Protein AF-A0A3M1RRC5-F1 (afdb_monomer)

pLDDT: mean 72.12, std 13.27, range [53.25, 97.06]

Solvent-accessible surface area (backbone atoms only — not comparable to full-atom values): 6456 Å² total; per-residue (Å²): 114,74,64,63,51,50,56,42,49,74,70,66,50,50,76,65,57,55,50,50,54,49,31,74,75,68,36,66,84,75,45,98,60,83,63,78,52,76,72,54,32,47,71,66,47,48,60,61,50,52,52,51,53,52,50,51,53,51,53,52,54,54,51,54,49,57,63,61,48,71,74,66,56,74,71,71,68,78,70,79,67,74,77,87,63,86,47,83,66,56,60,57,50,55,53,49,52,52,54,54,54,65,71,74,109

Sequence (105 aa):
MRNLIREKLEAGETPEQIQAYFVEKYGEWILLSPKPQGVNLLVWVLPPLFLVIGGVVVGITVRQWAKTGKHLRPSTPPSPEAPSRTTPGESRYVEQLRRELDEYE

Radius of gyration: 41.62 Å; Cα contacts (8 Å, |Δi|>4): 19; chains: 1; bounding box: 93×28×90 Å

Secondary structure (DSSP, 8-state):
-HHHHHHHHHTT--HHHHHHHHHHHH-GGGSSS--S-THHHHHHHHHHHHHHHHHHHHHHHHHHHHHHGGG----------------TTHHHHHHHHHHHHHH--

Foldseek 3Di:
DVVVVVVCVVVVDDPVRVLVVCCVVPNQVVDPDNDCDDPVVCVVVVVVVVVVVVVVVVVVVVVVVVVVCVVVPPPPPPPPPPPPPPDVVVVVVVVVVVVVVVVVD

Structure (mmCIF, N/CA/C/O backbone):
data_AF-A0A3M1RRC5-F1
#
_entry.id   AF-A0A3M1RRC5-F1
#
loop_
_atom_site.group_PDB
_atom_site.id
_atom_site.type_symbol
_atom_site.label_atom_id
_atom_site.label_alt_id
_atom_site.label_comp_id
_atom_site.label_asym_id
_atom_site.label_entity_id
_atom_site.label_seq_id
_atom_site.pdbx_PDB_ins_code
_atom_site.Cartn_x
_atom_site.Cartn_y
_atom_site.Cartn_z
_atom_site.occupancy
_atom_site.B_iso_or_equiv
_atom_site.auth_seq_id
_atom_site.auth_comp_id
_atom_site.auth_asym_id
_atom_site.auth_atom_id
_atom_site.pdbx_PDB_model_num
ATOM 1 N N . MET A 1 1 ? -23.124 6.237 27.299 1.00 57.38 1 MET A N 1
ATOM 2 C CA . MET A 1 1 ? -22.247 5.227 26.658 1.00 57.38 1 MET A CA 1
ATOM 3 C C . MET A 1 1 ? -21.640 4.234 27.652 1.00 57.38 1 MET A C 1
ATOM 5 O O . MET A 1 1 ? -21.747 3.045 27.404 1.00 57.38 1 MET A O 1
ATOM 9 N N . ARG A 1 2 ? -21.078 4.662 28.798 1.00 62.94 2 ARG A N 1
ATOM 10 C CA . ARG A 1 2 ? -20.489 3.742 29.803 1.00 62.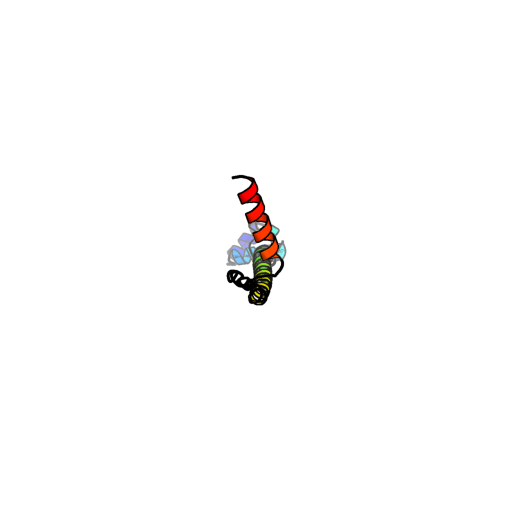94 2 ARG A CA 1
ATOM 11 C C . ARG A 1 2 ? -21.456 2.709 30.414 1.00 62.94 2 ARG A C 1
ATOM 13 O O . ARG A 1 2 ? -21.008 1.617 30.735 1.00 62.94 2 ARG A O 1
ATOM 20 N N . ASN A 1 3 ? -22.748 3.025 30.540 1.00 70.00 3 ASN A N 1
ATOM 21 C CA . ASN A 1 3 ? -23.737 2.100 31.120 1.00 70.00 3 ASN A CA 1
ATOM 22 C C . ASN A 1 3 ? -24.029 0.898 30.206 1.00 70.00 3 ASN A C 1
ATOM 24 O O . ASN A 1 3 ? -24.012 -0.226 30.679 1.00 70.00 3 ASN A O 1
ATOM 28 N N . LEU A 1 4 ? -24.165 1.125 28.894 1.00 66.62 4 LEU A N 1
ATOM 29 C CA . LEU A 1 4 ? -24.354 0.064 27.890 1.00 66.62 4 LEU A CA 1
ATOM 30 C C . LEU A 1 4 ? -23.163 -0.900 27.810 1.00 66.62 4 LEU A C 1
ATOM 32 O O . LEU A 1 4 ? -23.339 -2.087 27.570 1.00 66.62 4 LEU A O 1
ATOM 36 N N . ILE A 1 5 ? -21.941 -0.393 28.008 1.00 65.56 5 ILE A N 1
ATOM 37 C CA . ILE A 1 5 ? -20.742 -1.240 28.043 1.00 65.56 5 ILE A CA 1
ATOM 38 C C . ILE A 1 5 ? -20.761 -2.129 29.288 1.00 65.56 5 ILE A C 1
ATOM 40 O O . ILE A 1 5 ? -20.442 -3.303 29.175 1.00 65.56 5 ILE A O 1
ATOM 44 N N . ARG A 1 6 ? -21.149 -1.591 30.455 1.00 70.00 6 ARG A N 1
ATOM 45 C CA . ARG A 1 6 ? -21.261 -2.379 31.695 1.00 70.00 6 ARG A CA 1
ATOM 46 C C . ARG A 1 6 ? -22.319 -3.469 31.578 1.00 70.00 6 ARG A C 1
ATOM 48 O O . ARG A 1 6 ? -22.024 -4.602 31.912 1.00 70.00 6 ARG A O 1
ATOM 55 N N . GLU A 1 7 ? -23.477 -3.142 31.019 1.00 72.88 7 GLU A N 1
ATOM 56 C CA . GLU A 1 7 ? -24.567 -4.094 30.785 1.00 72.88 7 GLU A CA 1
ATOM 57 C C . GLU A 1 7 ? -24.139 -5.240 29.848 1.00 72.88 7 GLU A C 1
ATOM 59 O O . GLU A 1 7 ? -24.414 -6.405 30.119 1.00 72.88 7 GLU A O 1
ATOM 64 N N . LYS A 1 8 ? -23.375 -4.938 28.787 1.00 65.19 8 LYS A N 1
ATOM 65 C CA . LYS A 1 8 ? -22.821 -5.960 27.882 1.00 65.19 8 LYS A CA 1
ATOM 66 C C . LYS A 1 8 ? -21.673 -6.773 28.492 1.00 65.19 8 LYS A C 1
ATOM 68 O O . LYS A 1 8 ? -21.552 -7.958 28.199 1.00 65.19 8 LYS A O 1
ATOM 73 N N . LEU A 1 9 ? -20.859 -6.166 29.359 1.00 67.25 9 LEU A N 1
ATOM 74 C CA . LEU A 1 9 ? -19.817 -6.875 30.111 1.00 67.25 9 LEU A CA 1
ATOM 75 C C . LEU A 1 9 ? -20.432 -7.837 31.142 1.00 67.25 9 LEU A C 1
ATOM 77 O O . LEU A 1 9 ? -19.948 -8.950 31.311 1.00 67.25 9 LEU A O 1
ATOM 81 N N . GLU A 1 10 ? -21.508 -7.413 31.811 1.00 72.38 10 GLU A N 1
ATOM 82 C CA . GLU A 1 10 ? -22.286 -8.231 32.753 1.00 72.38 10 GLU A CA 1
ATOM 83 C C . GLU A 1 10 ? -23.040 -9.363 32.042 1.00 72.38 10 GLU A C 1
ATOM 85 O O . GLU A 1 10 ? -23.181 -10.448 32.600 1.00 72.38 10 GLU A O 1
ATOM 90 N N . ALA A 1 11 ? -23.436 -9.156 30.781 1.00 73.75 11 ALA A N 1
ATOM 91 C CA . ALA A 1 11 ? -23.968 -10.200 29.904 1.00 73.75 11 ALA A CA 1
ATOM 92 C C . ALA A 1 11 ? -22.909 -11.226 29.440 1.00 73.75 11 ALA A C 1
ATOM 94 O O . ALA A 1 1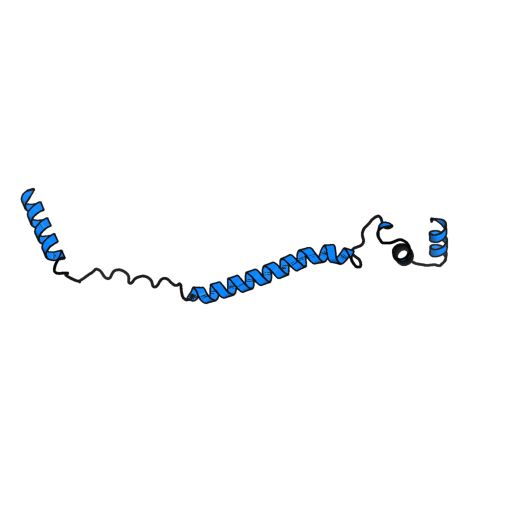1 ? -23.250 -12.191 28.757 1.00 73.75 11 ALA A O 1
ATOM 95 N N . GLY A 1 12 ? -21.634 -11.039 29.805 1.00 71.38 12 GLY A N 1
ATOM 96 C CA . GLY A 1 12 ? -20.538 -11.945 29.458 1.00 71.38 12 GLY A CA 1
ATOM 97 C C . GLY A 1 12 ? -20.017 -11.795 28.026 1.00 71.38 12 GLY A C 1
ATOM 98 O O . GLY A 1 12 ? -19.269 -12.660 27.570 1.00 71.38 12 GLY A O 1
ATOM 99 N N . GLU A 1 13 ? -20.383 -10.725 27.310 1.00 67.38 13 GLU A N 1
ATOM 100 C CA . GLU A 1 13 ? -19.825 -10.449 25.981 1.00 67.38 13 GLU A CA 1
ATOM 101 C C . GLU A 1 13 ? -18.344 -10.073 26.094 1.00 67.38 13 GLU A C 1
ATOM 103 O O . GLU A 1 13 ? -17.932 -9.295 26.964 1.00 67.38 13 GLU A O 1
ATOM 108 N N . THR A 1 14 ? -17.524 -10.604 25.186 1.00 70.38 14 THR A N 1
ATOM 109 C CA . THR A 1 14 ? -16.096 -10.286 25.190 1.00 70.38 14 THR A CA 1
ATOM 110 C C . THR A 1 14 ? -15.867 -8.844 24.722 1.00 70.38 14 THR A C 1
ATOM 112 O O . THR A 1 14 ? -16.655 -8.299 23.937 1.00 70.38 14 THR A O 1
ATOM 115 N N . PRO A 1 15 ? -14.776 -8.187 25.157 1.00 64.88 15 PRO A N 1
ATOM 116 C CA . PRO A 1 15 ? -14.465 -6.819 24.746 1.00 64.88 15 PRO A CA 1
ATOM 117 C C . PRO A 1 15 ? -14.444 -6.621 23.222 1.00 64.88 15 PRO A C 1
ATOM 119 O O . PRO A 1 15 ? -14.746 -5.528 22.740 1.00 64.88 15 PRO A O 1
ATOM 122 N N . GLU A 1 16 ? -14.105 -7.661 22.457 1.00 62.16 16 GLU A N 1
ATOM 123 C CA . GLU A 1 16 ? -14.083 -7.668 20.993 1.00 62.16 16 GLU A CA 1
ATOM 124 C C . GLU A 1 16 ? -15.494 -7.629 20.392 1.00 62.16 16 GLU A C 1
ATOM 126 O O . GLU A 1 16 ? -15.716 -6.898 19.427 1.00 62.16 16 GLU A O 1
ATOM 131 N N . GLN A 1 17 ? -16.450 -8.358 20.977 1.00 66.44 17 GLN A N 1
ATOM 132 C CA . GLN A 1 17 ? -17.852 -8.382 20.541 1.00 66.44 17 GLN A CA 1
ATOM 133 C C . GLN A 1 17 ? -18.538 -7.040 20.797 1.00 66.44 17 GLN A C 1
ATOM 135 O O . GLN A 1 17 ? -19.237 -6.516 19.928 1.00 66.44 17 GLN A O 1
ATOM 140 N N . ILE A 1 18 ? -18.263 -6.429 21.952 1.00 67.12 18 ILE A N 1
ATOM 141 C CA . ILE A 1 18 ? -18.773 -5.096 22.286 1.00 67.12 18 ILE A CA 1
ATOM 142 C C . ILE A 1 18 ? -18.224 -4.073 21.288 1.00 67.12 18 ILE A C 1
ATOM 144 O O . ILE A 1 18 ? -18.981 -3.284 20.727 1.00 67.12 18 ILE A O 1
ATOM 148 N N . GLN A 1 19 ? -16.920 -4.109 21.006 1.00 63.81 19 GLN A N 1
ATOM 149 C CA . GLN A 1 19 ? -16.315 -3.222 20.011 1.00 63.81 19 GLN A CA 1
ATOM 150 C C . GLN A 1 19 ? -16.929 -3.417 18.619 1.00 63.81 19 GLN A C 1
ATOM 152 O O . GLN A 1 19 ? -17.261 -2.423 17.981 1.00 63.81 19 GLN A O 1
ATOM 157 N N . ALA A 1 20 ? -17.139 -4.659 18.175 1.00 66.00 20 ALA A N 1
ATOM 158 C CA . ALA A 1 20 ? -17.772 -4.955 16.890 1.00 66.00 20 ALA A CA 1
ATOM 159 C C . ALA A 1 20 ? -19.200 -4.384 16.798 1.00 66.00 20 ALA A C 1
ATOM 161 O O . ALA A 1 20 ? -19.533 -3.733 15.811 1.00 66.00 20 ALA A O 1
ATOM 162 N N . TYR A 1 21 ? -20.003 -4.517 17.859 1.00 68.44 21 TYR A N 1
ATOM 163 C CA . TYR A 1 21 ? -21.352 -3.944 17.932 1.00 68.44 21 TYR A CA 1
ATOM 164 C C . TYR A 1 21 ? -21.354 -2.412 17.818 1.00 68.44 21 TYR A C 1
ATOM 166 O O . TYR A 1 21 ? -22.194 -1.820 17.137 1.00 68.44 21 TYR A O 1
ATOM 174 N N . PHE A 1 22 ? -20.411 -1.738 18.482 1.00 65.94 22 PHE A N 1
ATOM 175 C CA . PHE A 1 22 ? -20.304 -0.280 18.396 1.00 65.94 22 PHE A CA 1
ATOM 176 C C . PHE A 1 22 ? -19.775 0.188 17.033 1.00 65.94 22 PHE A C 1
ATOM 178 O O . PHE A 1 22 ? -20.214 1.234 16.559 1.00 65.94 22 PHE A O 1
ATOM 185 N N . VAL A 1 23 ? -18.907 -0.586 16.378 1.00 65.25 23 VAL A N 1
ATOM 186 C CA . VAL A 1 23 ? -18.455 -0.319 15.000 1.00 65.25 23 VAL A CA 1
ATOM 187 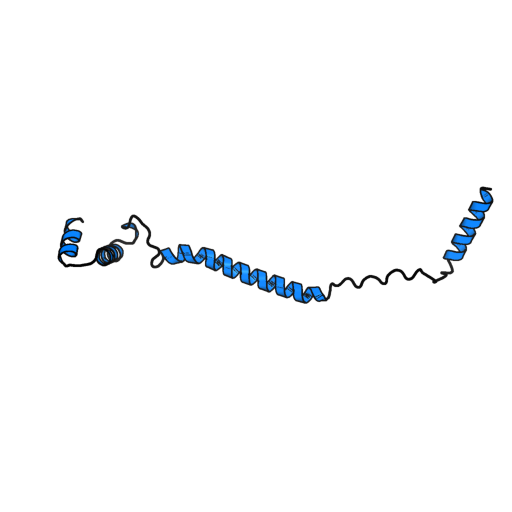C C . VAL A 1 23 ? -19.601 -0.449 14.008 1.00 65.25 23 VAL A C 1
ATOM 189 O O . VAL A 1 23 ? -19.772 0.425 13.166 1.00 65.25 23 VAL A O 1
ATOM 192 N N . GLU A 1 24 ? -20.414 -1.495 14.132 1.00 65.25 24 GLU A N 1
ATOM 193 C CA . GLU A 1 24 ? -21.568 -1.719 13.259 1.00 65.25 24 GLU A CA 1
ATOM 194 C C . G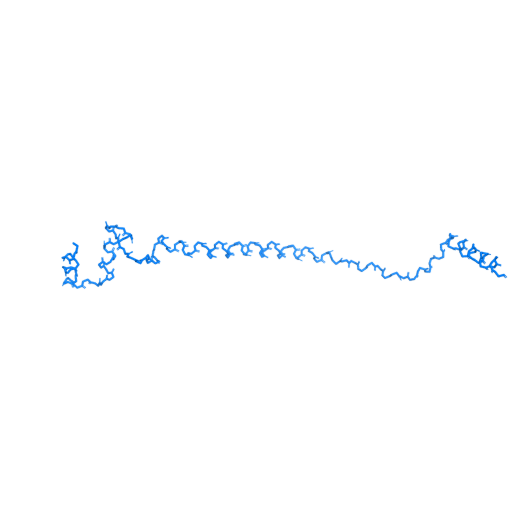LU A 1 24 ? -22.606 -0.594 13.393 1.00 65.25 24 GLU A C 1
ATOM 196 O O . GLU A 1 24 ? -23.182 -0.145 12.404 1.00 65.25 24 GLU A O 1
ATOM 201 N N . LYS A 1 25 ? -22.812 -0.088 14.616 1.00 66.75 25 LYS A N 1
ATOM 202 C CA . LYS A 1 25 ? -23.859 0.898 14.918 1.00 66.75 25 LYS A CA 1
ATOM 203 C C . LYS A 1 25 ? -23.429 2.362 14.755 1.00 66.75 25 LYS A C 1
ATOM 205 O O . LYS A 1 25 ? -24.276 3.204 14.468 1.00 66.75 25 LYS A O 1
ATOM 210 N N . TYR A 1 26 ? -22.149 2.681 14.969 1.00 67.12 26 TYR A N 1
ATOM 211 C CA . TYR A 1 26 ? -21.625 4.059 14.977 1.00 67.12 26 TYR A CA 1
ATOM 212 C C . TYR A 1 26 ? -20.474 4.304 13.986 1.00 67.12 26 TYR A C 1
ATOM 214 O O . TYR A 1 26 ? -20.026 5.441 13.844 1.00 67.12 26 TYR A O 1
ATOM 222 N N . GLY A 1 27 ? -20.024 3.271 13.272 1.00 62.12 27 GLY A N 1
ATOM 223 C CA . GLY A 1 27 ? -18.923 3.340 12.315 1.00 62.12 27 GLY A CA 1
ATOM 224 C C . GLY A 1 27 ? -17.537 3.194 12.954 1.00 62.12 27 GLY A C 1
ATOM 225 O O . GLY A 1 27 ? -17.342 3.378 14.155 1.00 62.12 27 GLY A O 1
ATOM 226 N N . GLU A 1 28 ? -16.538 2.881 12.126 1.00 59.72 28 GLU A N 1
ATOM 227 C CA . GLU A 1 28 ? -15.151 2.611 12.551 1.00 59.72 28 GLU A CA 1
ATOM 228 C C . GLU A 1 28 ? -14.443 3.818 13.203 1.00 59.72 28 GLU A C 1
ATOM 230 O O . GLU A 1 28 ? -13.474 3.633 13.938 1.00 59.72 28 GLU A O 1
ATOM 235 N N . TRP A 1 29 ? -14.958 5.042 13.019 1.00 58.16 29 TRP A N 1
ATOM 236 C CA . TRP A 1 29 ? -14.425 6.284 13.608 1.00 58.16 29 TRP A CA 1
ATOM 237 C C . TRP A 1 29 ? -14.507 6.345 15.142 1.00 58.16 29 TRP A C 1
ATOM 239 O O . TRP A 1 29 ? -13.882 7.211 15.753 1.00 58.16 29 TRP A O 1
ATOM 249 N N . ILE A 1 30 ? -15.270 5.446 15.776 1.00 57.88 30 ILE A N 1
ATOM 250 C CA . ILE A 1 30 ? -15.397 5.387 17.238 1.00 57.88 30 ILE A CA 1
ATOM 251 C C . ILE A 1 30 ? -14.198 4.687 17.908 1.00 57.88 30 ILE A C 1
ATOM 253 O O . ILE A 1 30 ? -13.943 4.917 19.092 1.00 57.88 30 ILE A O 1
ATOM 257 N N . LEU A 1 31 ? -13.439 3.852 17.180 1.00 59.84 31 LEU A N 1
ATOM 258 C CA . LEU A 1 31 ? -12.192 3.289 17.699 1.00 59.84 31 LEU A CA 1
ATOM 259 C C . LEU A 1 31 ? -11.040 4.253 17.423 1.00 59.84 31 LEU A C 1
ATOM 261 O O . LEU A 1 31 ? -10.692 4.513 16.278 1.00 59.84 31 LEU A O 1
ATOM 265 N N . LEU A 1 32 ? -10.368 4.698 18.490 1.00 55.09 32 LEU A N 1
ATOM 266 C CA . LEU A 1 32 ? -9.134 5.501 18.427 1.00 55.09 32 LEU A CA 1
ATOM 267 C C . LEU A 1 32 ? -7.990 4.841 17.627 1.00 55.09 32 LEU A C 1
ATOM 269 O O . LEU A 1 32 ? -6.964 5.470 17.390 1.00 55.09 32 LEU A O 1
ATOM 273 N N . SER A 1 33 ? -8.133 3.570 17.250 1.00 56.66 33 SER A N 1
ATOM 274 C CA . SER A 1 33 ? -7.172 2.817 16.450 1.00 56.66 33 SER A CA 1
ATOM 275 C C . SER A 1 33 ? -7.891 2.223 15.235 1.00 56.66 33 SER A C 1
ATOM 277 O O . SER A 1 33 ? -8.752 1.355 15.415 1.00 56.66 33 SER A O 1
ATOM 279 N N . PRO A 1 34 ? -7.560 2.658 14.004 1.00 56.84 34 PRO A N 1
ATOM 280 C CA . PRO A 1 34 ? -8.127 2.074 12.799 1.00 56.84 34 PRO A CA 1
ATOM 281 C C . PRO A 1 34 ? -7.620 0.635 12.691 1.00 56.84 34 PRO A C 1
ATOM 283 O O . PRO A 1 34 ? -6.479 0.385 12.297 1.00 56.84 34 PRO A O 1
ATOM 286 N N . LYS A 1 35 ? -8.445 -0.333 13.102 1.00 59.28 35 LYS A N 1
ATOM 287 C CA . LYS A 1 35 ? -8.093 -1.746 12.964 1.00 59.28 35 LYS A CA 1
ATOM 288 C C . LYS A 1 35 ? -8.025 -2.071 11.466 1.00 59.28 35 LYS A C 1
ATOM 290 O O . LYS A 1 35 ? -8.870 -1.594 10.710 1.00 59.28 35 LYS A O 1
ATOM 295 N N . PRO A 1 36 ? -7.040 -2.853 11.000 1.00 54.47 36 PRO A N 1
ATOM 296 C CA . PRO A 1 36 ? -6.932 -3.260 9.600 1.00 54.47 36 PRO A CA 1
ATOM 297 C C . PRO A 1 36 ? -7.986 -4.334 9.292 1.00 54.47 36 PRO A C 1
ATOM 299 O O . PRO A 1 36 ? -7.679 -5.507 9.116 1.00 54.47 36 PRO A O 1
ATOM 302 N N . GLN A 1 37 ? -9.256 -3.948 9.316 1.00 61.19 37 GLN A N 1
ATOM 303 C CA . GLN A 1 37 ? -10.406 -4.809 9.075 1.00 61.19 37 GLN A CA 1
ATOM 304 C C . GLN A 1 37 ? -11.245 -4.165 7.969 1.00 61.19 37 GLN A C 1
ATOM 306 O O . GLN A 1 37 ? -11.268 -2.943 7.840 1.00 61.19 37 GLN A O 1
ATOM 311 N N . GLY A 1 38 ? -11.879 -4.980 7.126 1.00 66.88 38 GLY A N 1
ATOM 312 C CA . GLY A 1 38 ? -12.737 -4.485 6.047 1.00 66.88 38 GLY A CA 1
ATOM 313 C C . GLY A 1 38 ? -12.015 -3.561 5.057 1.00 66.88 38 GLY A C 1
ATOM 314 O O . GLY A 1 38 ? -10.980 -3.921 4.493 1.00 66.88 38 GLY A O 1
ATOM 315 N N . VAL A 1 39 ? -12.577 -2.368 4.837 1.00 63.59 39 VAL A N 1
ATOM 316 C CA . VAL A 1 39 ? -12.108 -1.400 3.826 1.00 63.59 39 VAL A CA 1
ATOM 317 C C . VAL A 1 39 ? -10.747 -0.801 4.188 1.00 63.59 39 VAL A C 1
ATOM 319 O O . VAL A 1 39 ? -9.929 -0.560 3.301 1.00 63.59 39 VAL A O 1
ATOM 322 N N . ASN A 1 40 ? -10.446 -0.634 5.479 1.00 69.50 40 ASN A N 1
ATOM 323 C CA . ASN A 1 40 ? -9.146 -0.129 5.923 1.00 69.50 40 ASN A CA 1
ATOM 324 C C . ASN A 1 40 ? -7.995 -1.076 5.527 1.00 69.50 40 ASN A C 1
ATOM 326 O O . ASN A 1 40 ? -6.887 -0.629 5.235 1.00 69.50 40 ASN A O 1
ATOM 330 N N . LEU A 1 41 ? -8.259 -2.385 5.425 1.00 70.94 41 LEU A N 1
ATOM 331 C CA . LEU A 1 41 ? -7.271 -3.345 4.934 1.00 70.94 41 LEU A CA 1
ATOM 332 C C . LEU A 1 41 ? -6.909 -3.090 3.461 1.00 70.94 41 LEU A C 1
ATOM 334 O O . LEU A 1 41 ? -5.744 -3.238 3.097 1.00 70.94 41 LEU A O 1
ATOM 338 N N . LEU A 1 42 ? -7.859 -2.654 2.621 1.00 79.00 42 LEU A N 1
ATOM 339 C CA . LEU A 1 42 ? -7.558 -2.317 1.225 1.00 79.00 42 LEU A CA 1
ATOM 340 C C . LEU A 1 42 ? -6.540 -1.185 1.135 1.00 79.00 42 LEU A C 1
ATOM 342 O O . LEU A 1 42 ? -5.645 -1.267 0.307 1.00 79.00 42 LEU A O 1
ATOM 346 N N . VAL A 1 43 ? -6.618 -0.171 1.997 1.00 80.81 43 VAL A N 1
ATOM 347 C CA . VAL A 1 43 ? -5.659 0.949 2.003 1.00 80.81 43 VAL A CA 1
ATOM 348 C C . VAL A 1 43 ? -4.230 0.464 2.267 1.00 80.81 43 VAL A C 1
ATOM 350 O O . VAL A 1 43 ? -3.284 1.002 1.699 1.00 80.81 43 VAL A O 1
ATOM 353 N N . TRP A 1 44 ? -4.073 -0.589 3.071 1.00 80.50 44 TRP A N 1
ATOM 354 C CA . TRP A 1 44 ? -2.777 -1.206 3.355 1.00 80.50 44 TRP A CA 1
ATOM 355 C C . TRP A 1 44 ? -2.328 -2.214 2.292 1.00 80.50 44 TRP A C 1
ATOM 357 O O . TRP A 1 44 ? -1.132 -2.338 2.041 1.00 80.50 44 TRP A O 1
ATOM 367 N N . VAL A 1 45 ? -3.259 -2.926 1.651 1.00 84.25 45 VAL A N 1
ATOM 368 C CA . VAL A 1 45 ? -2.957 -3.959 0.644 1.00 84.25 45 VAL A CA 1
ATOM 369 C C . VAL A 1 45 ? -2.784 -3.371 -0.759 1.00 84.25 45 VAL A C 1
ATOM 371 O O . VAL A 1 45 ? -1.952 -3.861 -1.520 1.00 84.25 45 VAL A O 1
ATOM 374 N N . LEU A 1 46 ? -3.514 -2.308 -1.107 1.00 91.31 46 LEU A N 1
ATOM 375 C CA . LEU A 1 46 ? -3.462 -1.659 -2.422 1.00 91.31 46 LEU A CA 1
ATOM 376 C C . LEU A 1 46 ? -2.035 -1.211 -2.795 1.00 91.31 46 LEU A C 1
ATOM 378 O O . LEU A 1 46 ? -1.582 -1.600 -3.872 1.00 91.31 46 LEU A O 1
ATOM 382 N N . PRO A 1 47 ? -1.286 -0.465 -1.954 1.00 91.94 47 PRO A N 1
ATOM 383 C CA . PRO A 1 47 ? 0.054 0.000 -2.312 1.00 91.94 47 PRO A CA 1
ATOM 384 C C . PRO A 1 47 ? 1.051 -1.124 -2.650 1.00 91.94 47 PRO A C 1
ATOM 386 O O . PRO A 1 47 ? 1.617 -1.088 -3.748 1.00 91.94 47 PRO A O 1
ATOM 389 N N . PRO A 1 48 ? 1.274 -2.146 -1.793 1.00 95.12 48 PRO A N 1
ATOM 390 C CA . PRO A 1 48 ? 2.180 -3.236 -2.139 1.00 95.12 48 PRO A CA 1
ATOM 391 C C . PRO A 1 48 ? 1.656 -4.065 -3.317 1.00 95.12 48 PRO A C 1
ATOM 393 O O . PRO A 1 48 ? 2.456 -4.505 -4.140 1.00 95.12 48 PRO A O 1
ATOM 396 N N . LEU A 1 49 ? 0.336 -4.234 -3.458 1.00 94.88 49 LEU A N 1
ATOM 397 C CA . LEU A 1 49 ? -0.254 -4.960 -4.583 1.00 94.88 49 LEU A CA 1
ATOM 398 C C . LEU A 1 49 ? 0.063 -4.284 -5.924 1.00 94.88 49 LEU A C 1
ATOM 400 O O . LEU A 1 49 ? 0.547 -4.945 -6.843 1.00 94.88 49 LEU A O 1
ATOM 404 N N . PHE A 1 50 ? -0.145 -2.969 -6.033 1.00 96.12 50 PHE A N 1
ATOM 405 C CA . PHE A 1 50 ? 0.195 -2.216 -7.244 1.00 96.12 50 PHE A CA 1
ATOM 406 C C . PHE A 1 50 ? 1.692 -2.247 -7.548 1.00 96.12 50 PHE A C 1
ATOM 408 O O . PHE A 1 50 ? 2.075 -2.378 -8.711 1.00 96.12 50 PHE A O 1
ATOM 415 N N . LEU A 1 51 ? 2.539 -2.174 -6.519 1.00 96.38 51 LEU A N 1
ATOM 416 C CA . LEU A 1 51 ? 3.989 -2.235 -6.679 1.00 96.38 51 LEU A CA 1
ATOM 417 C C . LEU A 1 51 ? 4.435 -3.591 -7.242 1.00 96.38 51 LEU A C 1
ATOM 419 O O . LEU A 1 51 ? 5.231 -3.639 -8.181 1.00 96.38 51 LEU A O 1
ATOM 423 N N . VAL A 1 52 ? 3.879 -4.691 -6.726 1.00 96.94 52 VAL A N 1
ATOM 424 C CA . VAL A 1 52 ? 4.149 -6.044 -7.233 1.00 96.94 52 VAL A CA 1
ATOM 425 C C . VAL A 1 52 ? 3.669 -6.189 -8.675 1.00 96.94 52 VAL A C 1
ATOM 427 O O . VAL A 1 52 ? 4.436 -6.639 -9.523 1.00 96.94 52 VAL A O 1
ATOM 430 N N . ILE A 1 53 ? 2.437 -5.771 -8.980 1.00 97.00 53 ILE A N 1
ATOM 431 C CA . ILE A 1 53 ? 1.883 -5.851 -10.340 1.00 97.00 53 ILE A CA 1
ATOM 432 C C . ILE A 1 53 ? 2.754 -5.058 -11.323 1.00 97.00 53 ILE A C 1
ATOM 434 O O . ILE A 1 53 ? 3.160 -5.595 -12.355 1.00 97.00 53 ILE A O 1
ATOM 438 N N . GLY A 1 54 ? 3.103 -3.812 -10.990 1.00 96.44 54 GLY A N 1
ATOM 439 C CA . GLY A 1 54 ? 3.970 -2.976 -11.822 1.00 96.44 54 GLY A CA 1
ATOM 440 C C . GLY A 1 54 ? 5.351 -3.599 -12.041 1.00 96.44 54 GLY A C 1
ATOM 441 O O . GLY A 1 54 ? 5.824 -3.674 -13.176 1.00 96.44 54 GLY A O 1
ATOM 442 N N . GLY A 1 55 ? 5.969 -4.124 -10.979 1.00 97.06 55 GLY A N 1
ATOM 443 C CA . GLY A 1 55 ? 7.262 -4.804 -11.057 1.00 97.06 55 GLY A CA 1
ATOM 444 C C . GLY A 1 55 ? 7.234 -6.057 -11.936 1.00 97.06 55 GLY A C 1
ATOM 445 O O . GLY A 1 55 ? 8.149 -6.274 -12.732 1.00 97.06 55 GLY A O 1
ATOM 446 N N . VAL A 1 56 ? 6.167 -6.857 -11.851 1.00 96.38 56 VAL A N 1
ATOM 447 C CA . VAL A 1 56 ? 5.975 -8.040 -12.703 1.00 96.38 56 VAL A CA 1
ATOM 448 C C . VAL A 1 56 ? 5.841 -7.638 -14.171 1.00 96.38 56 VAL A C 1
ATOM 450 O O . VAL A 1 56 ? 6.528 -8.213 -15.016 1.00 96.38 56 VAL A O 1
ATOM 453 N N . VAL A 1 57 ? 5.017 -6.634 -14.482 1.00 96.06 57 VAL A N 1
ATOM 454 C CA . VAL A 1 57 ? 4.820 -6.149 -15.859 1.00 96.06 57 VAL A CA 1
ATOM 455 C C . VAL A 1 57 ? 6.139 -5.662 -16.458 1.00 96.06 57 VAL A C 1
ATOM 457 O O . VAL A 1 57 ? 6.533 -6.123 -17.530 1.00 96.06 57 VAL A O 1
ATOM 460 N N . VAL A 1 58 ? 6.867 -4.795 -15.749 1.00 95.81 58 VAL A N 1
ATOM 461 C CA . VAL A 1 58 ? 8.176 -4.296 -16.199 1.00 95.81 58 VAL A CA 1
ATOM 462 C C . VAL A 1 58 ? 9.166 -5.448 -16.371 1.00 95.81 58 VAL A C 1
ATOM 464 O O . VAL A 1 58 ? 9.836 -5.539 -17.399 1.00 95.81 58 VAL A O 1
ATOM 467 N N . GLY A 1 59 ? 9.228 -6.370 -15.408 1.00 95.25 59 GLY A N 1
ATOM 468 C CA . GLY A 1 59 ? 10.118 -7.527 -15.466 1.00 95.25 59 GLY A CA 1
ATOM 469 C C . GLY A 1 59 ? 9.851 -8.438 -16.667 1.00 95.25 59 GLY A C 1
ATOM 470 O O . GLY A 1 59 ? 10.798 -8.936 -17.281 1.00 95.25 59 GLY A O 1
ATOM 471 N N . ILE A 1 60 ? 8.583 -8.639 -17.042 1.00 95.00 60 ILE A N 1
ATOM 472 C CA . ILE A 1 60 ? 8.202 -9.412 -18.233 1.00 95.00 60 ILE A CA 1
ATOM 473 C C . ILE A 1 60 ? 8.626 -8.677 -19.509 1.00 95.00 60 ILE A C 1
ATOM 475 O O . ILE A 1 60 ? 9.275 -9.289 -20.360 1.00 95.00 60 ILE A O 1
ATOM 479 N N . THR A 1 61 ? 8.327 -7.382 -19.627 1.00 92.69 61 THR A N 1
ATOM 480 C CA . THR A 1 61 ? 8.686 -6.564 -20.798 1.00 92.69 61 THR A CA 1
ATOM 481 C C . THR A 1 61 ? 10.198 -6.538 -21.021 1.00 92.69 61 THR A C 1
ATOM 483 O O . THR A 1 61 ? 10.678 -6.845 -22.113 1.00 92.69 61 THR A O 1
ATOM 486 N N . VAL A 1 62 ? 10.975 -6.285 -19.963 1.00 92.69 62 VAL A N 1
ATOM 487 C CA . VAL A 1 62 ? 12.445 -6.283 -20.027 1.00 92.69 62 VAL A CA 1
ATOM 488 C C . VAL A 1 62 ? 12.980 -7.664 -20.412 1.00 92.69 62 VAL A C 1
ATOM 490 O O . VAL A 1 62 ? 13.881 -7.774 -21.245 1.00 92.69 62 VAL A O 1
ATOM 493 N N . ARG A 1 63 ? 12.404 -8.748 -19.872 1.00 89.25 63 ARG A N 1
ATOM 494 C CA . ARG A 1 63 ? 12.785 -10.118 -20.254 1.00 89.25 63 ARG A CA 1
ATOM 495 C C . ARG A 1 63 ? 12.499 -10.425 -21.722 1.00 89.25 63 ARG A C 1
ATOM 497 O O . ARG A 1 63 ? 13.285 -11.138 -22.344 1.00 89.25 63 ARG A O 1
ATOM 504 N N . GLN A 1 64 ? 11.402 -9.922 -22.283 1.00 82.62 64 GLN A N 1
ATOM 505 C CA . GLN A 1 64 ? 11.086 -10.096 -23.704 1.00 82.62 64 GLN A CA 1
ATOM 506 C C . GLN A 1 64 ? 12.083 -9.349 -24.601 1.00 82.62 64 GLN A C 1
ATOM 508 O O . GLN A 1 64 ? 12.537 -9.893 -25.612 1.00 82.62 64 GLN A O 1
ATOM 513 N N . TRP A 1 65 ? 12.509 -8.151 -24.200 1.00 80.00 65 TRP A N 1
ATOM 514 C CA . TRP A 1 65 ? 13.521 -7.386 -24.934 1.00 80.00 65 TRP A CA 1
ATOM 515 C C . TRP A 1 65 ? 14.903 -8.031 -24.852 1.00 80.00 65 TRP A C 1
ATOM 517 O O . TRP A 1 65 ? 15.587 -8.152 -25.866 1.00 80.00 65 TRP A O 1
ATOM 527 N N . ALA A 1 66 ? 15.279 -8.558 -23.685 1.00 76.81 66 ALA A N 1
ATOM 528 C CA . ALA A 1 66 ? 16.534 -9.286 -23.513 1.00 76.81 66 ALA A CA 1
ATOM 529 C C . ALA A 1 66 ? 16.603 -10.562 -24.375 1.00 76.81 66 ALA A C 1
ATOM 531 O O . ALA A 1 66 ? 17.667 -10.905 -24.890 1.00 76.81 66 ALA A O 1
ATOM 532 N N . LYS A 1 67 ? 15.472 -11.251 -24.590 1.00 67.62 67 LYS A N 1
ATOM 533 C CA . LYS A 1 67 ? 15.400 -12.400 -25.513 1.00 67.62 67 LYS A CA 1
ATOM 534 C C . LYS A 1 67 ? 15.592 -11.986 -26.977 1.00 67.62 67 LYS A C 1
ATOM 536 O O . LYS A 1 67 ? 16.238 -12.716 -27.722 1.00 67.62 67 LYS A O 1
ATOM 541 N N . THR A 1 68 ? 15.095 -10.811 -27.361 1.00 63.53 68 THR A N 1
ATOM 542 C CA . THR A 1 68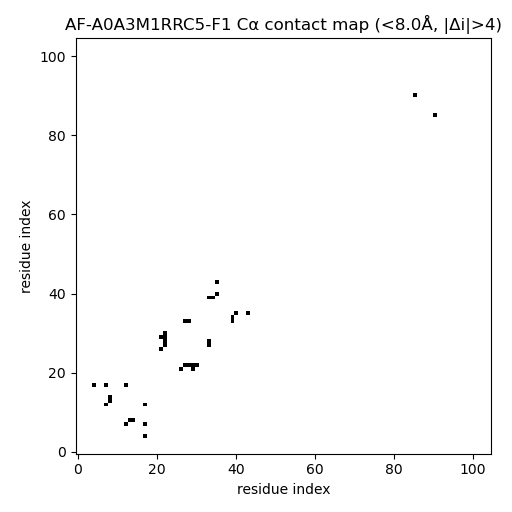 ? 15.237 -10.251 -28.721 1.00 63.53 68 THR A CA 1
ATOM 543 C C . THR A 1 68 ? 16.655 -9.714 -28.973 1.00 63.53 68 THR A C 1
ATOM 545 O O . THR A 1 68 ? 17.199 -9.854 -30.067 1.00 63.53 68 THR A O 1
ATOM 548 N N . GLY A 1 69 ? 17.318 -9.196 -27.934 1.00 59.38 69 GLY A N 1
ATOM 549 C CA . GLY A 1 69 ? 18.693 -8.685 -27.981 1.00 59.38 69 GLY A CA 1
ATOM 550 C C . GLY A 1 69 ? 19.784 -9.743 -28.185 1.00 59.38 69 GLY A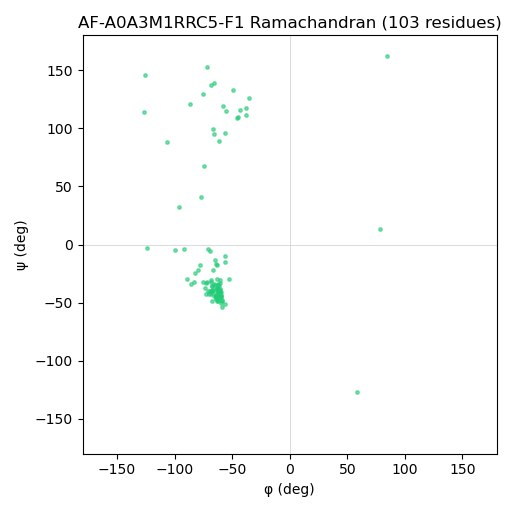 C 1
ATOM 551 O O . GLY A 1 69 ? 20.937 -9.384 -28.413 1.00 59.38 69 GLY A O 1
ATOM 552 N N . LYS A 1 70 ? 19.458 -11.045 -28.187 1.00 55.50 70 LYS A N 1
ATOM 553 C CA . LYS A 1 70 ? 20.430 -12.104 -28.525 1.00 55.50 70 LYS A CA 1
ATOM 554 C C . LYS A 1 70 ? 20.929 -12.005 -29.979 1.00 55.50 70 LYS A C 1
ATOM 556 O O . LYS A 1 70 ? 21.975 -12.566 -30.295 1.00 55.50 70 LYS A O 1
ATOM 561 N N . HIS A 1 71 ? 20.226 -11.255 -30.833 1.00 56.62 71 HIS A N 1
ATOM 562 C CA . HIS A 1 71 ? 20.648 -10.933 -32.201 1.00 56.62 71 HIS A CA 1
ATOM 563 C C . HIS A 1 71 ? 21.449 -9.630 -32.334 1.00 56.62 71 HIS A C 1
ATOM 565 O O . HIS A 1 71 ? 21.976 -9.367 -33.406 1.00 56.62 71 HIS A O 1
ATOM 571 N N . LEU A 1 72 ? 21.628 -8.864 -31.253 1.00 60.84 72 LEU A N 1
ATOM 572 C CA . LEU A 1 72 ? 22.534 -7.712 -31.208 1.00 60.84 72 LEU A CA 1
ATOM 573 C C . LEU A 1 72 ? 23.893 -8.093 -30.610 1.00 60.84 72 LEU A C 1
ATOM 575 O O . LEU A 1 72 ? 24.543 -7.271 -29.969 1.00 60.84 72 LEU A O 1
ATOM 579 N N . ARG A 1 73 ? 24.359 -9.335 -30.818 1.00 59.94 73 ARG A N 1
ATOM 580 C CA . ARG A 1 73 ? 25.811 -9.522 -30.840 1.00 59.94 73 ARG A CA 1
ATOM 581 C C . ARG A 1 73 ? 26.288 -8.600 -31.958 1.00 59.94 73 ARG A C 1
ATOM 583 O O . ARG A 1 73 ? 25.865 -8.826 -33.093 1.00 59.94 73 ARG A O 1
ATOM 590 N N . PRO A 1 74 ? 27.144 -7.598 -31.689 1.00 60.66 74 PRO A N 1
ATOM 591 C CA . PRO A 1 74 ? 27.969 -7.107 -32.764 1.00 60.66 74 PRO A CA 1
ATOM 592 C C . PRO A 1 74 ? 28.661 -8.373 -33.251 1.00 60.66 74 PRO A C 1
ATOM 594 O O . PRO A 1 74 ? 29.373 -9.028 -32.484 1.00 60.66 74 PRO A O 1
ATOM 597 N N . SER A 1 75 ? 28.377 -8.795 -34.482 1.00 59.03 75 SER A N 1
ATOM 598 C CA . SER A 1 75 ? 29.384 -9.515 -35.235 1.00 59.03 75 SER A CA 1
ATOM 599 C C . SER A 1 75 ? 30.633 -8.697 -34.991 1.00 59.03 75 SER A C 1
ATOM 601 O O . SER A 1 75 ? 30.660 -7.527 -35.382 1.00 59.03 75 SER A O 1
ATOM 603 N N . THR A 1 76 ? 31.574 -9.244 -34.219 1.00 55.12 76 THR A N 1
ATOM 604 C CA . THR A 1 76 ? 32.944 -8.764 -34.212 1.00 55.12 76 THR A CA 1
ATOM 605 C C . THR A 1 76 ? 33.202 -8.429 -35.673 1.00 55.12 76 THR A C 1
ATOM 607 O O . THR A 1 76 ? 33.092 -9.354 -36.489 1.00 55.12 76 THR A O 1
ATOM 610 N N . PRO A 1 77 ? 33.350 -7.139 -36.051 1.00 64.94 77 PRO A N 1
ATOM 611 C CA . PRO A 1 77 ? 33.729 -6.837 -37.419 1.00 64.94 77 PRO A CA 1
ATOM 612 C C . PRO A 1 77 ? 34.929 -7.738 -37.665 1.00 64.94 77 PRO A C 1
ATOM 614 O O . PRO A 1 77 ? 35.728 -7.858 -36.724 1.00 64.94 77 PRO A O 1
ATOM 617 N N . PRO A 1 78 ? 34.988 -8.472 -38.797 1.00 59.75 78 PRO A N 1
ATOM 618 C CA . PRO A 1 78 ? 36.129 -9.326 -39.065 1.00 59.75 78 PRO A CA 1
ATOM 619 C C . PRO A 1 78 ? 37.336 -8.491 -38.690 1.00 59.75 78 PRO A C 1
ATOM 621 O O . PRO A 1 78 ? 37.494 -7.377 -39.203 1.00 59.75 78 PRO A O 1
ATOM 624 N N . SER A 1 79 ? 38.055 -8.967 -37.662 1.00 53.25 79 SER A N 1
ATOM 625 C CA . SER A 1 79 ? 39.359 -8.441 -37.286 1.00 53.25 79 SER A CA 1
ATOM 626 C C . SER A 1 79 ? 40.007 -8.078 -38.605 1.00 53.25 79 SER A C 1
ATOM 628 O O . SER A 1 79 ? 39.933 -8.948 -39.476 1.00 53.25 79 SER A O 1
ATOM 630 N N . PRO A 1 80 ? 40.500 -6.846 -38.817 1.00 59.91 80 PRO A N 1
ATOM 631 C CA . PRO A 1 80 ? 41.128 -6.508 -40.076 1.00 59.91 80 PRO A CA 1
ATOM 632 C C . PRO A 1 80 ? 42.245 -7.530 -40.269 1.00 59.91 80 PRO A C 1
ATOM 634 O O . PRO A 1 80 ? 43.320 -7.426 -39.685 1.00 59.91 80 PRO A O 1
ATOM 637 N N . GLU A 1 81 ? 41.933 -8.587 -41.020 1.00 58.78 81 GLU A N 1
ATOM 638 C CA . GLU A 1 81 ? 42.863 -9.346 -41.809 1.00 58.78 81 GLU A CA 1
ATOM 639 C C . GLU A 1 81 ? 43.634 -8.241 -42.485 1.00 58.78 81 GLU A C 1
ATOM 641 O O . GLU A 1 81 ? 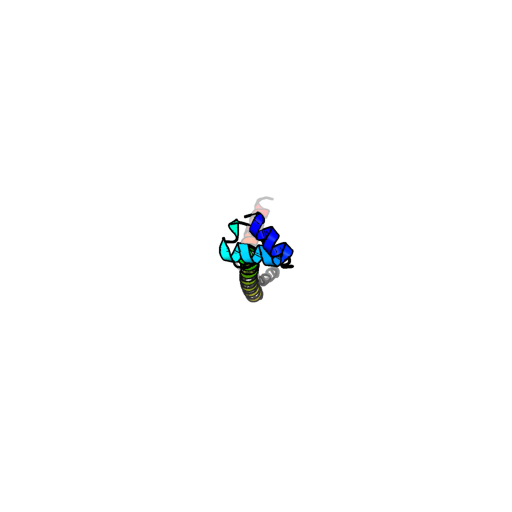43.058 -7.454 -43.246 1.00 58.78 81 GLU A O 1
ATOM 646 N N . ALA A 1 82 ? 44.882 -8.093 -42.042 1.00 57.56 82 ALA A N 1
ATOM 647 C CA . ALA A 1 82 ? 45.834 -7.169 -42.608 1.00 57.56 82 ALA A CA 1
ATOM 648 C C . ALA A 1 82 ? 45.602 -7.188 -44.120 1.00 57.56 82 ALA A C 1
ATOM 650 O O . ALA A 1 82 ? 45.663 -8.276 -44.702 1.00 57.56 82 ALA A O 1
ATOM 651 N N . PRO A 1 83 ? 45.201 -6.064 -44.737 1.00 54.88 83 PRO A N 1
ATOM 652 C CA . PRO A 1 83 ? 44.773 -6.089 -46.118 1.00 54.88 83 PRO A CA 1
ATOM 653 C C . PRO A 1 83 ? 45.977 -6.447 -46.986 1.00 54.88 83 PRO A C 1
ATOM 655 O O . PRO A 1 83 ? 46.719 -5.589 -47.437 1.00 54.88 83 PRO A O 1
ATOM 658 N N . SER A 1 84 ? 46.131 -7.727 -47.309 1.00 59.72 84 SER A N 1
ATOM 659 C CA . SER A 1 84 ? 46.891 -8.209 -48.461 1.00 59.72 84 SER A CA 1
ATOM 660 C C . SER A 1 84 ? 46.062 -8.024 -49.739 1.00 59.72 84 SER A C 1
ATOM 662 O O . SER A 1 84 ? 46.031 -8.865 -50.633 1.00 59.72 84 SER A O 1
ATOM 664 N N . ARG A 1 85 ? 45.372 -6.881 -49.832 1.00 56.66 85 ARG A N 1
ATOM 665 C CA . ARG A 1 85 ? 44.743 -6.383 -51.049 1.00 56.66 85 ARG A CA 1
ATOM 666 C C . ARG A 1 85 ? 45.599 -5.231 -51.530 1.00 56.66 85 ARG A C 1
ATOM 668 O O . ARG A 1 85 ? 45.357 -4.086 -51.166 1.00 56.66 85 ARG A O 1
ATOM 675 N N . THR A 1 86 ? 46.604 -5.550 -52.339 1.00 59.28 86 THR A N 1
ATOM 676 C CA . THR A 1 86 ? 47.368 -4.563 -53.100 1.00 59.28 86 THR A CA 1
ATOM 677 C C . THR A 1 86 ? 46.394 -3.860 -54.040 1.00 59.28 86 THR A C 1
ATOM 679 O O . THR A 1 86 ? 46.101 -4.319 -55.143 1.00 59.28 86 THR A O 1
ATOM 682 N N . THR A 1 87 ? 45.796 -2.782 -53.548 1.00 62.12 87 THR A N 1
ATOM 683 C CA . THR A 1 87 ? 44.857 -1.973 -54.310 1.00 62.12 87 THR A CA 1
ATOM 684 C C . THR A 1 87 ? 45.703 -1.154 -55.288 1.00 6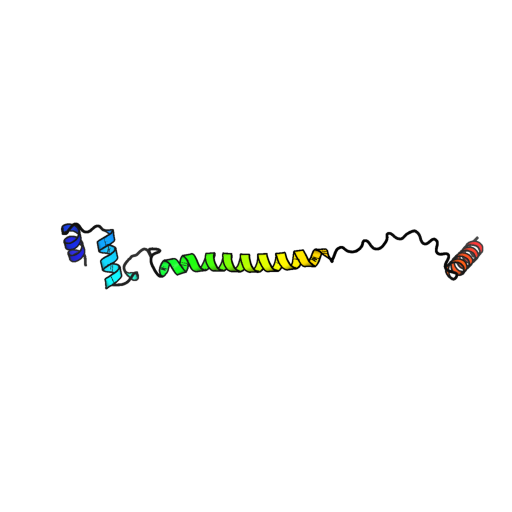2.12 87 THR A C 1
ATOM 686 O O . THR A 1 87 ? 46.654 -0.517 -54.838 1.00 62.12 87 THR A O 1
ATOM 689 N N . PRO A 1 88 ? 45.417 -1.123 -56.605 1.00 61.16 88 PRO A N 1
ATOM 690 C CA . PRO A 1 88 ? 46.259 -0.422 -57.589 1.00 61.16 88 PRO A CA 1
ATOM 691 C C . PRO A 1 88 ? 46.506 1.076 -57.314 1.00 61.16 88 PRO A C 1
ATOM 693 O O . PRO A 1 88 ? 47.388 1.676 -57.920 1.00 61.16 88 PRO A O 1
ATOM 696 N N . GLY A 1 89 ? 45.728 1.695 -56.417 1.00 64.69 89 GLY A N 1
ATOM 697 C CA . GLY A 1 89 ? 45.949 3.066 -55.946 1.00 64.69 89 GLY A CA 1
ATOM 698 C C . GLY A 1 89 ? 46.994 3.202 -54.831 1.00 64.69 89 GLY A C 1
ATOM 699 O O . GLY A 1 89 ? 47.611 4.255 -54.713 1.00 64.69 89 GLY A O 1
ATOM 700 N N . GLU A 1 90 ? 47.235 2.151 -54.046 1.00 73.31 90 GLU A N 1
ATOM 701 C CA . GLU A 1 90 ? 48.166 2.167 -52.909 1.00 73.31 90 GLU A CA 1
ATOM 702 C C . GLU A 1 90 ? 49.627 2.181 -53.378 1.00 73.31 90 GLU A C 1
ATOM 704 O O . GLU A 1 90 ? 50.448 2.920 -52.844 1.00 73.31 90 GLU A O 1
ATOM 709 N N . SER A 1 91 ? 49.941 1.466 -54.463 1.00 72.62 91 SER A N 1
ATOM 710 C CA . SER A 1 91 ? 51.273 1.476 -55.083 1.00 72.62 91 SER A CA 1
ATOM 711 C C . SER A 1 91 ? 51.683 2.860 -55.594 1.00 72.62 91 SER A C 1
ATOM 713 O O . SER A 1 91 ? 52.842 3.239 -55.463 1.00 72.62 91 SER A O 1
ATOM 715 N N . ARG A 1 92 ? 50.736 3.655 -56.113 1.00 74.94 92 ARG A N 1
ATOM 716 C CA . ARG A 1 92 ? 50.990 5.041 -56.550 1.00 74.94 92 ARG A CA 1
ATOM 717 C C . ARG A 1 92 ? 51.319 5.968 -55.383 1.00 74.94 92 ARG A C 1
ATOM 719 O O . ARG A 1 92 ? 52.156 6.850 -55.532 1.00 74.94 92 ARG A O 1
ATOM 726 N N . TYR A 1 93 ? 50.684 5.746 -54.237 1.00 77.69 93 TYR A N 1
ATOM 727 C CA . TYR A 1 93 ? 50.925 6.520 -53.025 1.00 77.69 93 TYR A CA 1
ATOM 728 C C . TYR A 1 93 ? 52.283 6.177 -52.400 1.00 77.69 93 TYR A C 1
ATOM 730 O O . TYR A 1 93 ? 53.042 7.070 -52.039 1.00 77.69 93 TYR A O 1
ATOM 738 N N . VAL A 1 94 ? 52.634 4.886 -52.359 1.00 81.88 94 VAL A N 1
ATOM 739 C CA . VAL A 1 94 ? 53.949 4.418 -51.889 1.00 81.88 94 VAL A CA 1
ATOM 740 C C . VAL A 1 94 ? 55.083 4.915 -52.796 1.00 81.88 94 VAL A C 1
ATOM 742 O O . VAL A 1 94 ? 56.138 5.298 -52.297 1.00 81.88 94 VAL A O 1
ATOM 745 N N . GLU A 1 95 ? 54.869 4.961 -54.113 1.00 82.31 95 GLU A N 1
ATOM 746 C CA . GLU A 1 95 ? 55.802 5.572 -55.074 1.00 82.31 95 GLU A CA 1
ATOM 747 C C . GLU A 1 95 ? 55.968 7.084 -54.854 1.00 82.31 95 GLU A C 1
ATOM 749 O O . GLU A 1 95 ? 57.089 7.586 -54.902 1.00 82.31 95 GLU A O 1
ATOM 754 N N . GLN A 1 96 ? 54.879 7.815 -54.585 1.00 82.38 96 GLN A N 1
ATOM 755 C CA . GLN A 1 96 ? 54.950 9.250 -54.279 1.00 82.38 96 GLN A CA 1
ATOM 756 C C . GLN A 1 96 ? 55.723 9.516 -52.988 1.00 82.38 96 GLN A C 1
ATOM 758 O O . GLN A 1 96 ? 56.619 10.352 -52.988 1.00 82.38 96 GLN A O 1
ATOM 763 N N . LEU A 1 97 ? 55.436 8.755 -51.930 1.00 85.94 97 LEU A N 1
ATOM 764 C CA . LEU A 1 97 ? 56.141 8.856 -50.651 1.00 85.94 97 LEU A CA 1
ATOM 765 C C . LEU A 1 97 ? 57.638 8.583 -50.787 1.00 85.94 97 LEU A C 1
ATOM 767 O O . LEU A 1 97 ? 58.443 9.274 -50.175 1.00 85.94 97 LEU A O 1
ATOM 771 N N . ARG A 1 98 ? 58.023 7.587 -51.595 1.00 86.31 98 ARG A N 1
ATOM 772 C CA . ARG A 1 98 ? 59.439 7.289 -51.849 1.00 86.31 98 ARG A CA 1
ATOM 773 C C . ARG A 1 98 ? 60.149 8.439 -52.556 1.00 86.31 98 ARG A C 1
ATOM 775 O O . ARG A 1 98 ? 61.235 8.800 -52.130 1.00 86.31 98 ARG A O 1
ATOM 782 N N . ARG A 1 99 ? 59.528 9.039 -53.578 1.00 84.62 99 ARG A N 1
ATOM 783 C CA . ARG A 1 99 ? 60.101 10.218 -54.252 1.00 84.62 99 ARG A CA 1
ATOM 784 C C . ARG A 1 99 ? 60.263 11.401 -53.316 1.00 84.62 99 ARG A C 1
ATOM 786 O O . ARG A 1 99 ? 61.261 12.095 -53.410 1.00 84.62 99 ARG A O 1
ATOM 793 N N . GLU A 1 100 ? 59.273 11.631 -52.463 1.00 83.12 100 GLU A N 1
ATOM 794 C CA . GLU A 1 100 ? 59.299 12.750 -51.529 1.00 83.12 100 GLU A CA 1
ATOM 795 C C . GLU A 1 100 ? 60.396 12.548 -50.477 1.00 83.12 100 GLU A C 1
ATOM 797 O O . GLU A 1 100 ? 61.116 13.486 -50.175 1.00 83.12 100 GLU A O 1
ATOM 802 N N . LEU A 1 101 ? 60.607 11.321 -49.981 1.00 83.06 101 LEU A N 1
ATOM 803 C CA . LEU A 1 101 ? 61.728 11.037 -49.076 1.00 83.06 101 LEU A CA 1
ATOM 804 C C . LEU A 1 101 ? 63.096 11.241 -49.743 1.00 83.06 101 LEU A C 1
ATOM 806 O O . LEU A 1 101 ? 63.957 11.861 -49.128 1.00 83.06 101 LEU A O 1
ATOM 810 N N . ASP A 1 102 ? 63.274 10.766 -50.979 1.00 86.00 102 ASP A N 1
ATOM 811 C CA . ASP A 1 102 ? 64.519 10.959 -51.740 1.00 86.00 102 ASP A CA 1
ATOM 812 C C . ASP A 1 102 ? 64.758 12.441 -52.106 1.00 86.00 102 ASP A C 1
ATOM 814 O O . ASP A 1 102 ? 65.884 12.834 -52.383 1.00 86.00 102 ASP A O 1
ATOM 818 N N . GLU A 1 103 ? 63.711 13.275 -52.128 1.00 82.31 103 GLU A N 1
ATOM 819 C CA . GLU A 1 103 ? 63.804 14.727 -52.350 1.00 82.31 103 GLU A CA 1
ATOM 820 C C . GLU A 1 103 ? 64.258 15.493 -51.091 1.00 82.31 103 GLU A C 1
ATOM 822 O O . GLU A 1 103 ? 64.710 16.636 -51.190 1.00 82.31 103 GLU A O 1
ATOM 827 N N . TYR A 1 104 ? 64.165 14.871 -49.911 1.00 74.12 104 TYR A N 1
ATOM 828 C CA . TYR A 1 104 ? 64.577 15.454 -48.629 1.00 74.12 104 TYR A CA 1
ATOM 829 C C . TYR A 1 104 ? 65.960 14.985 -48.129 1.00 74.12 104 TYR A C 1
ATOM 831 O O . TYR A 1 104 ? 66.422 15.516 -47.113 1.00 74.12 104 TYR A O 1
A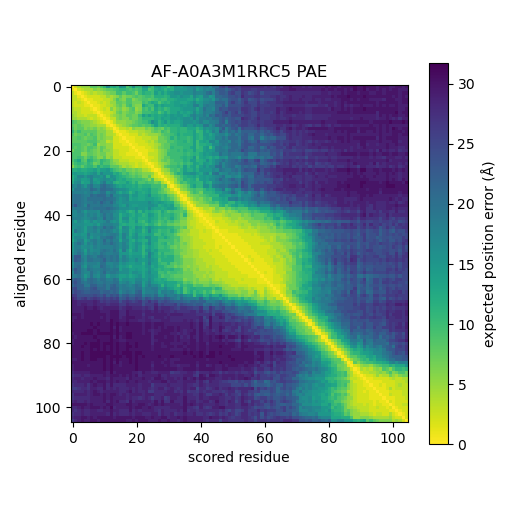TOM 839 N N . GLU A 1 105 ? 66.618 14.041 -48.812 1.00 66.00 105 GLU A N 1
ATOM 840 C CA . GLU A 1 105 ? 68.039 13.672 -48.616 1.00 66.00 105 GLU A CA 1
ATOM 841 C C . GLU A 1 105 ? 68.970 14.412 -49.591 1.00 66.00 105 GLU A C 1
ATOM 843 O O . GLU A 1 105 ? 70.043 14.870 -49.127 1.00 66.00 105 GLU A O 1
#

Mean predicted aligned error: 19.1 Å